Protein AF-A0A957CSG9-F1 (afdb_monomer_lite)

Foldseek 3Di:
DEEEADDPDPVSVVVVVVCVVVVHQYAYEYEDDAWDDPDPRYIYHHLQDLVSLLVVCVVVPAHAEYEYEPQVPPPDPVSVLSSVVSNVVSCVVSVRPDHHHYHYDHDPLDDPDPDDDDDVSNVVVVVVVPPDDPDD

pLDDT: mean 75.23, std 22.61, range [29.33, 98.12]

Structure (mmCIF, N/CA/C/O backbone):
data_AF-A0A957CSG9-F1
#
_entry.id   AF-A0A957CSG9-F1
#
loop_
_atom_site.group_PDB
_atom_site.id
_atom_site.type_symbol
_atom_site.label_atom_id
_atom_site.label_alt_id
_atom_site.label_comp_id
_atom_site.label_asym_id
_atom_site.label_entity_id
_atom_site.label_seq_id
_atom_site.pdbx_PDB_ins_code
_atom_site.Cartn_x
_atom_site.Cartn_y
_atom_site.Cartn_z
_atom_site.occupancy
_atom_site.B_iso_or_equiv
_atom_site.auth_seq_id
_atom_site.auth_comp_id
_atom_site.auth_asym_id
_atom_site.auth_atom_id
_atom_site.pdbx_PDB_model_num
ATOM 1 N N . GLN A 1 1 ? -8.680 0.274 10.010 1.00 87.00 1 GLN A N 1
ATOM 2 C CA . GLN A 1 1 ? -8.790 -0.198 8.613 1.00 87.00 1 GLN A CA 1
ATOM 3 C C . GLN A 1 1 ? -7.405 -0.481 8.049 1.00 87.00 1 GLN A C 1
ATOM 5 O O . GLN A 1 1 ? -6.465 0.231 8.410 1.00 87.00 1 GLN A O 1
ATOM 10 N N . TRP A 1 2 ? -7.280 -1.527 7.228 1.00 93.06 2 TRP A N 1
ATOM 11 C CA . TRP A 1 2 ? -6.054 -1.861 6.501 1.00 93.06 2 TRP A CA 1
ATOM 12 C C . TRP A 1 2 ? -6.103 -1.330 5.074 1.00 93.06 2 TRP A C 1
ATOM 14 O O . TRP A 1 2 ? -7.150 -1.376 4.429 1.00 93.06 2 TRP A O 1
ATOM 24 N N . LEU A 1 3 ? -4.952 -0.896 4.576 1.00 95.12 3 LEU A N 1
ATOM 25 C CA . LEU A 1 3 ? -4.745 -0.535 3.181 1.00 95.12 3 LEU A CA 1
ATOM 26 C C . LEU A 1 3 ? -3.643 -1.424 2.600 1.00 95.12 3 LEU A C 1
ATOM 28 O O . LEU A 1 3 ? -2.521 -1.437 3.106 1.00 95.12 3 LEU A O 1
ATOM 32 N N . LEU A 1 4 ? -3.963 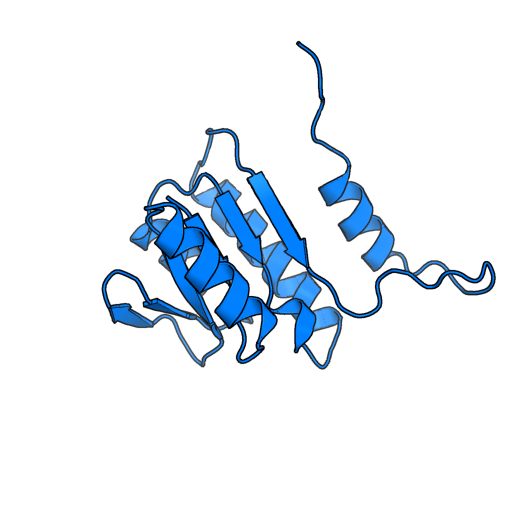-2.188 1.563 1.00 94.62 4 LEU A N 1
ATOM 33 C CA . LEU A 1 4 ? -3.043 -3.131 0.933 1.00 94.62 4 LEU A CA 1
ATOM 34 C C . LEU A 1 4 ? -2.741 -2.673 -0.493 1.00 94.62 4 LEU A C 1
ATOM 36 O O . LEU A 1 4 ? -3.603 -2.774 -1.356 1.00 94.62 4 LEU A O 1
ATOM 40 N N . PHE A 1 5 ? -1.523 -2.210 -0.765 1.00 94.00 5 PHE A N 1
ATOM 41 C CA . PHE A 1 5 ? -1.070 -1.973 -2.137 1.00 94.00 5 PHE A CA 1
ATOM 42 C C . PHE A 1 5 ? -0.636 -3.310 -2.736 1.00 94.00 5 PHE A C 1
ATOM 44 O O . PHE A 1 5 ? 0.463 -3.787 -2.447 1.00 94.00 5 PHE A O 1
ATOM 51 N N . ALA A 1 6 ? -1.524 -3.924 -3.515 1.00 91.88 6 ALA A N 1
ATOM 52 C CA . ALA A 1 6 ? -1.367 -5.263 -4.070 1.00 91.88 6 ALA A CA 1
ATOM 53 C C . ALA A 1 6 ? -0.926 -5.217 -5.534 1.00 91.88 6 ALA A C 1
ATOM 55 O O . ALA A 1 6 ? -1.384 -4.380 -6.316 1.00 91.88 6 ALA A O 1
ATOM 56 N N . ASP A 1 7 ? -0.054 -6.145 -5.900 1.00 85.19 7 ASP A N 1
ATOM 57 C CA . ASP A 1 7 ? 0.209 -6.516 -7.284 1.00 85.19 7 ASP A CA 1
ATOM 58 C C . ASP A 1 7 ? -0.463 -7.859 -7.618 1.00 85.19 7 ASP A C 1
ATOM 60 O O . ASP A 1 7 ? -1.253 -8.387 -6.835 1.00 85.19 7 ASP A O 1
ATOM 64 N N . GLU A 1 8 ? -0.174 -8.408 -8.797 1.00 83.50 8 GLU A N 1
ATOM 65 C CA . GLU A 1 8 ? -0.722 -9.691 -9.264 1.00 83.50 8 GLU A CA 1
ATOM 66 C C . GLU A 1 8 ? 0.018 -10.913 -8.676 1.00 83.50 8 GLU A C 1
ATOM 68 O O . GLU A 1 8 ? -0.090 -12.019 -9.199 1.00 83.50 8 GLU A O 1
ATOM 73 N N . SER A 1 9 ? 0.797 -10.742 -7.598 1.00 81.12 9 SER A N 1
ATOM 74 C CA . SER A 1 9 ? 1.580 -11.832 -7.011 1.00 81.12 9 SER A CA 1
ATOM 75 C C . SER A 1 9 ? 0.758 -12.769 -6.114 1.00 81.12 9 SER A C 1
ATOM 77 O O . SER A 1 9 ? -0.234 -12.393 -5.477 1.00 81.12 9 SER A O 1
ATOM 79 N N . GLU A 1 10 ? 1.240 -14.009 -5.977 1.00 82.94 10 GLU A N 1
ATOM 80 C CA . GLU A 1 10 ? 0.715 -14.972 -4.998 1.00 82.94 10 GLU A CA 1
ATOM 81 C C . GLU A 1 10 ? 0.871 -14.465 -3.558 1.00 82.94 10 GLU A C 1
ATOM 83 O O . GLU A 1 10 ? 0.015 -14.727 -2.715 1.00 82.94 10 GLU A O 1
ATOM 88 N N . LEU A 1 11 ? 1.918 -13.678 -3.278 1.00 81.69 11 LEU A N 1
ATOM 89 C CA . LEU A 1 11 ? 2.117 -13.062 -1.969 1.00 81.69 11 LEU A CA 1
ATOM 90 C C . LEU A 1 11 ? 0.990 -12.077 -1.644 1.00 81.69 11 LEU A C 1
ATOM 92 O O . LEU A 1 11 ? 0.442 -12.123 -0.544 1.00 81.69 11 LEU A O 1
ATOM 96 N N . ALA A 1 12 ? 0.630 -11.201 -2.585 1.00 84.38 12 ALA A N 1
ATOM 97 C CA . ALA A 1 12 ? -0.466 -10.260 -2.387 1.00 84.38 12 ALA A CA 1
ATOM 98 C C . ALA A 1 12 ? -1.797 -10.983 -2.159 1.00 84.38 12 ALA A C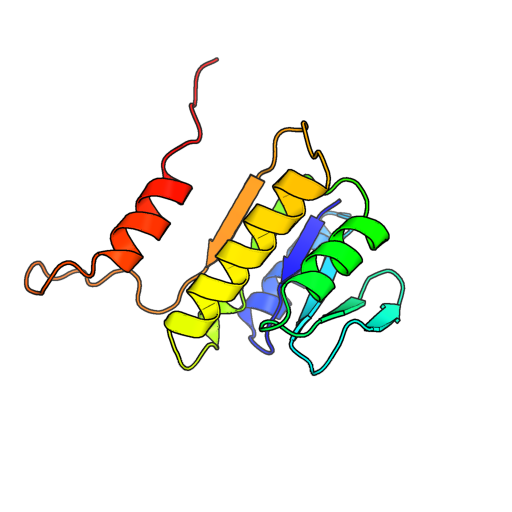 1
ATOM 100 O O . ALA A 1 12 ? -2.556 -10.612 -1.260 1.00 84.38 12 ALA A O 1
ATOM 101 N N . THR A 1 13 ? -2.028 -12.066 -2.904 1.00 87.44 13 THR A N 1
ATOM 102 C CA . THR A 1 13 ? -3.195 -12.937 -2.722 1.00 87.44 13 THR A CA 1
ATOM 103 C C . THR A 1 13 ? -3.213 -13.569 -1.326 1.00 87.44 13 THR A C 1
ATOM 105 O O . THR A 1 13 ? -4.225 -13.487 -0.630 1.00 87.44 13 THR A O 1
ATOM 108 N N . ALA A 1 14 ? -2.090 -14.134 -0.874 1.00 86.19 14 ALA A N 1
ATOM 109 C CA . ALA A 1 14 ? -1.976 -14.771 0.437 1.00 86.19 14 ALA A CA 1
ATOM 110 C C . ALA A 1 14 ? -2.153 -13.774 1.595 1.00 86.19 14 ALA A C 1
ATOM 112 O O . ALA A 1 14 ? -2.862 -14.061 2.559 1.00 86.19 14 ALA A O 1
ATOM 113 N N . VAL A 1 15 ? -1.559 -12.578 1.498 1.00 86.12 15 VAL A N 1
ATOM 114 C CA . VAL A 1 15 ? -1.717 -11.517 2.509 1.00 86.12 15 VAL A CA 1
ATOM 115 C C . VAL A 1 15 ? -3.171 -11.056 2.595 1.00 86.12 15 VAL A C 1
ATOM 117 O O . VAL A 1 15 ? -3.699 -10.921 3.700 1.00 86.12 15 VAL A O 1
ATOM 120 N N . LEU A 1 16 ? -3.836 -10.843 1.455 1.00 90.25 16 LEU A N 1
ATOM 121 C CA . LEU A 1 16 ? -5.247 -10.457 1.430 1.00 90.25 16 LEU A CA 1
ATOM 122 C C . LEU A 1 16 ? -6.129 -11.527 2.086 1.00 90.25 16 LEU A C 1
ATOM 124 O O . LEU A 1 16 ? -6.927 -11.196 2.963 1.00 90.25 16 LEU A O 1
ATOM 128 N N . GLN A 1 17 ? -5.947 -12.798 1.714 1.00 8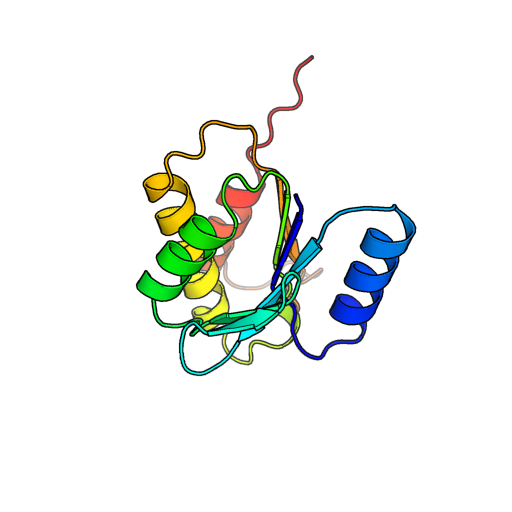7.25 17 GLN A N 1
ATOM 129 C CA . GLN A 1 17 ? -6.684 -13.920 2.301 1.00 87.25 17 GLN A CA 1
ATOM 130 C C . GLN A 1 17 ? -6.470 -14.013 3.814 1.00 87.25 17 GLN A C 1
ATOM 132 O O . GLN A 1 17 ? -7.436 -14.155 4.561 1.00 87.25 17 GLN A O 1
ATOM 137 N N . GLN A 1 18 ? -5.227 -13.877 4.281 1.00 86.62 18 GLN A N 1
ATOM 138 C CA . GLN A 1 18 ? -4.911 -13.927 5.706 1.00 86.62 18 GLN A CA 1
ATOM 139 C C . GLN A 1 18 ? -5.592 -12.793 6.484 1.00 86.62 18 GLN A C 1
ATOM 141 O O . GLN A 1 18 ? -6.120 -13.015 7.571 1.00 86.62 18 GLN A O 1
ATOM 146 N N . LEU A 1 19 ? -5.598 -11.570 5.946 1.00 88.44 19 LEU A N 1
ATOM 147 C CA . LEU A 1 19 ? -6.263 -10.438 6.593 1.00 88.44 19 LEU A CA 1
ATOM 148 C C . LEU A 1 19 ? -7.786 -10.621 6.634 1.00 88.44 19 LEU A C 1
ATOM 150 O O . LEU A 1 19 ? -8.405 -10.315 7.653 1.00 88.44 19 LEU A O 1
ATOM 154 N N . GLN A 1 20 ? -8.377 -11.161 5.566 1.00 89.31 20 GLN A N 1
ATOM 155 C CA . GLN A 1 20 ? -9.806 -11.480 5.513 1.00 89.31 20 GLN A CA 1
ATOM 156 C C . GLN A 1 20 ? -10.190 -12.575 6.516 1.00 89.31 20 GLN A C 1
ATOM 158 O O . GLN A 1 20 ? -11.197 -12.438 7.198 1.00 89.31 20 GLN A O 1
ATOM 163 N N . GLN A 1 21 ? -9.370 -13.622 6.667 1.00 87.62 21 GLN A N 1
ATOM 164 C CA . GLN A 1 21 ? -9.577 -14.680 7.669 1.00 87.62 21 GLN A CA 1
ATOM 165 C C . GLN A 1 21 ? -9.494 -14.174 9.116 1.00 87.62 21 GLN A C 1
ATOM 167 O O . GLN A 1 21 ? -10.033 -14.806 10.019 1.00 87.62 21 GLN A O 1
ATOM 172 N N . LEU A 1 22 ? -8.813 -13.050 9.343 1.00 88.38 22 LEU A N 1
ATOM 173 C CA . LEU A 1 22 ? -8.716 -12.379 10.641 1.00 88.38 22 LEU A CA 1
ATOM 174 C C . LEU A 1 22 ? -9.809 -11.310 10.838 1.00 88.38 22 LEU A C 1
ATOM 176 O O . LEU A 1 22 ? -9.636 -10.416 11.674 1.00 88.38 22 LEU A O 1
ATOM 180 N N . ASP A 1 23 ? -10.879 -11.355 10.037 1.00 92.19 23 ASP A N 1
ATOM 181 C CA . ASP A 1 23 ? -12.004 -10.410 10.035 1.00 92.19 23 ASP A CA 1
ATOM 182 C C . ASP A 1 23 ? -11.564 -8.936 9.951 1.00 92.19 23 ASP A C 1
ATOM 184 O O . ASP A 1 23 ? -12.191 -8.024 10.496 1.00 92.19 23 ASP A O 1
ATOM 188 N N . GLN A 1 24 ? -10.441 -8.672 9.275 1.00 90.56 24 GLN A N 1
ATOM 189 C CA . GLN A 1 24 ? -9.953 -7.313 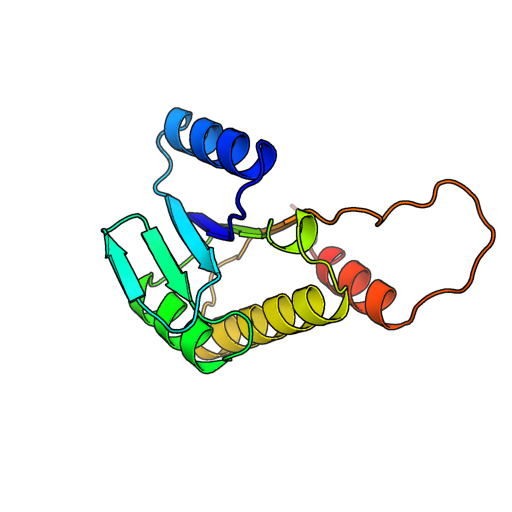9.084 1.00 90.56 24 GLN A CA 1
ATOM 190 C C . GLN A 1 24 ? -10.635 -6.667 7.877 1.00 90.56 24 GLN A C 1
ATOM 192 O O . GLN A 1 24 ? -10.672 -7.230 6.786 1.00 90.56 24 GLN A O 1
ATOM 197 N N . THR A 1 25 ? -11.093 -5.424 8.029 1.00 91.62 25 THR A N 1
ATOM 198 C CA . THR A 1 25 ? -11.514 -4.604 6.885 1.00 91.62 25 THR A CA 1
ATOM 199 C C . THR A 1 25 ? -10.285 -4.127 6.115 1.00 91.62 25 THR A C 1
ATOM 201 O O . THR A 1 25 ? -9.492 -3.330 6.637 1.00 91.62 25 THR A O 1
ATOM 204 N N . VAL A 1 26 ? -10.142 -4.606 4.879 1.00 94.00 26 VAL A N 1
ATOM 205 C CA . VAL A 1 26 ? -9.024 -4.292 3.982 1.00 94.00 26 VAL A CA 1
ATOM 206 C C . VAL A 1 26 ? -9.541 -3.578 2.740 1.00 94.00 26 VAL A C 1
ATOM 208 O O . VAL A 1 26 ? -10.441 -4.073 2.067 1.00 94.00 26 VAL A O 1
ATOM 211 N N . THR A 1 27 ? -8.936 -2.440 2.415 1.00 96.62 27 THR A N 1
ATOM 212 C CA . THR A 1 27 ? -9.055 -1.821 1.095 1.00 96.62 27 THR A CA 1
ATOM 213 C C . THR A 1 27 ? -7.807 -2.158 0.290 1.00 96.62 27 THR A C 1
ATOM 215 O O . THR A 1 27 ? -6.692 -1.825 0.691 1.00 96.62 27 THR A O 1
ATOM 218 N N . THR A 1 28 ? -7.991 -2.823 -0.843 1.00 96.50 28 THR A N 1
ATOM 219 C CA . THR A 1 28 ? -6.915 -3.203 -1.755 1.00 96.50 28 THR A CA 1
ATOM 220 C C . THR A 1 28 ? -6.731 -2.132 -2.825 1.00 96.50 28 THR A C 1
ATOM 222 O O . THR A 1 28 ? -7.699 -1.648 -3.411 1.00 96.50 28 THR A O 1
ATOM 225 N N . VAL A 1 29 ? -5.481 -1.761 -3.083 1.00 96.81 29 VAL A N 1
ATOM 226 C CA . VAL A 1 29 ? -5.080 -0.728 -4.035 1.00 96.81 29 VAL A CA 1
ATOM 227 C C . VAL A 1 29 ? -4.246 -1.367 -5.137 1.00 96.81 29 VAL A C 1
ATOM 229 O O . VAL A 1 29 ? -3.173 -1.909 -4.871 1.00 96.81 29 VAL A O 1
ATOM 232 N N . TYR A 1 30 ? -4.730 -1.277 -6.371 1.00 95.06 30 TYR A N 1
ATOM 233 C CA . TYR A 1 30 ? -4.044 -1.762 -7.567 1.00 95.06 30 TYR A CA 1
ATOM 234 C C . TYR A 1 30 ? -3.490 -0.603 -8.396 1.00 95.06 30 TYR A C 1
ATOM 236 O O . TYR A 1 30 ? -4.014 0.513 -8.373 1.00 95.06 30 TYR A O 1
ATOM 244 N N . ALA A 1 31 ? -2.408 -0.863 -9.125 1.00 92.44 31 ALA A N 1
ATOM 245 C CA . ALA A 1 31 ? -1.853 0.110 -10.053 1.00 92.44 31 ALA A CA 1
ATOM 246 C C . ALA A 1 31 ? -2.693 0.158 -11.339 1.00 92.44 31 ALA A C 1
ATOM 248 O O . ALA A 1 31 ? -3.016 -0.879 -11.910 1.00 92.44 31 ALA A O 1
ATOM 249 N N . GLY A 1 32 ? -2.993 1.362 -11.816 1.00 92.81 32 GLY A N 1
ATOM 250 C CA . GLY A 1 32 ? -3.635 1.609 -13.106 1.00 92.81 32 GLY A CA 1
ATOM 251 C C . GLY A 1 32 ? -3.318 3.011 -13.618 1.00 92.81 32 GLY A C 1
ATOM 252 O O . GLY A 1 32 ? -2.297 3.591 -13.244 1.00 92.81 32 GLY A O 1
ATOM 253 N N . ASP A 1 33 ? -4.185 3.553 -14.471 1.00 93.25 33 ASP A N 1
ATOM 254 C CA . ASP A 1 33 ? -3.916 4.816 -15.172 1.00 93.25 33 ASP A CA 1
ATOM 255 C C . ASP A 1 33 ? -4.401 6.067 -14.425 1.00 93.25 33 ASP A C 1
ATOM 257 O O . ASP A 1 33 ? -3.860 7.153 -14.642 1.00 93.25 33 ASP A O 1
ATOM 261 N N . HIS A 1 34 ? -5.409 5.933 -13.558 1.00 95.44 34 HIS A N 1
ATOM 262 C CA . HIS A 1 34 ? -5.997 7.025 -12.773 1.00 95.44 34 HIS A CA 1
ATOM 263 C C . HIS A 1 34 ? -6.768 6.490 -11.557 1.00 95.44 34 HIS A C 1
ATOM 265 O O . HIS A 1 34 ? -7.082 5.300 -11.486 1.00 95.44 34 HIS A O 1
ATOM 271 N N . PHE A 1 35 ? -7.100 7.380 -10.619 1.00 97.75 35 PHE A N 1
ATOM 272 C CA . PHE A 1 35 ? -7.932 7.069 -9.461 1.00 97.75 35 PHE A CA 1
ATOM 273 C C . PHE A 1 35 ? -9.325 6.571 -9.872 1.00 97.75 35 PHE A C 1
ATOM 275 O O . PHE A 1 35 ? -10.105 7.306 -10.480 1.00 97.75 35 PHE A O 1
ATOM 282 N N . GLN A 1 36 ? -9.661 5.351 -9.461 1.00 98.12 36 GLN A N 1
ATOM 283 C CA . GLN A 1 36 ? -10.960 4.728 -9.684 1.00 98.12 36 GLN A CA 1
ATOM 284 C C . GLN A 1 36 ? -11.350 3.864 -8.480 1.00 98.12 36 GLN A C 1
ATOM 286 O O . GLN A 1 36 ? -10.623 2.956 -8.083 1.00 98.12 36 GLN A O 1
ATOM 291 N N . VAL A 1 37 ? -12.542 4.096 -7.930 1.00 97.69 37 VAL A N 1
ATOM 292 C CA . VAL A 1 37 ? -13.150 3.203 -6.933 1.00 97.69 37 VAL A CA 1
ATOM 293 C C . VAL A 1 37 ? -13.885 2.096 -7.682 1.00 97.69 37 VAL A C 1
ATOM 295 O O . VAL A 1 37 ? -14.889 2.357 -8.341 1.00 97.69 37 VAL A O 1
ATOM 298 N N . VAL A 1 38 ? -13.377 0.866 -7.613 1.00 97.12 38 VAL A N 1
ATOM 299 C CA . VAL A 1 38 ? -14.013 -0.298 -8.252 1.00 97.12 38 VAL A CA 1
ATOM 300 C C . VAL A 1 38 ? -15.172 -0.787 -7.387 1.00 97.12 38 VAL A C 1
ATOM 302 O O . VAL A 1 38 ? -16.255 -1.073 -7.892 1.00 97.12 38 VAL A O 1
ATOM 305 N N . ASN A 1 39 ? -14.946 -0.873 -6.075 1.00 94.44 39 ASN A N 1
ATOM 306 C CA . ASN A 1 39 ? -15.950 -1.186 -5.061 1.00 94.44 39 ASN A CA 1
ATOM 307 C C . ASN A 1 39 ? -15.443 -0.759 -3.666 1.00 94.44 39 ASN A C 1
ATOM 309 O O . ASN A 1 39 ? -14.367 -0.179 -3.540 1.00 94.44 39 ASN A O 1
ATOM 313 N N . GLN A 1 40 ? -16.197 -1.076 -2.608 1.00 89.56 40 GLN A N 1
ATOM 314 C CA . GLN A 1 40 ? -15.868 -0.718 -1.216 1.00 89.56 40 GLN A CA 1
ATOM 315 C C . GLN A 1 40 ? -14.500 -1.231 -0.723 1.00 89.56 40 GLN A C 1
ATOM 317 O O . GLN A 1 40 ? -13.927 -0.660 0.202 1.00 89.56 40 GLN A O 1
ATOM 322 N N . HIS A 1 41 ? -13.971 -2.295 -1.328 1.00 93.44 41 HIS A N 1
ATOM 323 C CA . HIS A 1 41 ? -12.734 -2.961 -0.916 1.00 93.44 41 HIS A CA 1
ATOM 324 C C . HIS A 1 41 ? -11.635 -2.874 -1.979 1.00 93.44 41 HIS A C 1
ATOM 326 O O . HIS A 1 41 ? -10.556 -3.420 -1.769 1.00 93.44 41 HIS A O 1
ATOM 332 N N . GLN A 1 42 ? -11.877 -2.208 -3.111 1.00 96.69 42 GLN A N 1
ATOM 333 C CA . GLN A 1 42 ? -10.941 -2.187 -4.230 1.00 96.69 42 GLN A CA 1
ATOM 334 C C . GLN A 1 42 ? -10.889 -0.822 -4.908 1.00 96.69 42 GLN A C 1
ATOM 336 O O . GLN A 1 42 ? -11.896 -0.301 -5.392 1.00 96.69 42 GLN A O 1
ATOM 341 N N . ILE A 1 43 ? -9.676 -0.284 -4.994 1.00 97.94 43 ILE A N 1
ATOM 342 C CA . ILE A 1 43 ? -9.364 1.000 -5.615 1.00 97.94 43 ILE A CA 1
ATOM 343 C C . ILE A 1 43 ? -8.202 0.803 -6.590 1.00 97.94 43 ILE A C 1
ATOM 345 O O . ILE A 1 43 ? -7.296 0.008 -6.352 1.00 97.94 43 ILE A O 1
ATOM 349 N N . ILE A 1 44 ? -8.233 1.527 -7.699 1.00 97.06 44 ILE A N 1
ATOM 350 C CA . ILE A 1 44 ? -7.146 1.622 -8.670 1.00 97.06 44 ILE A CA 1
ATOM 351 C C . ILE A 1 44 ? -6.589 3.040 -8.594 1.00 97.06 44 ILE A C 1
ATOM 353 O O . ILE A 1 44 ? -7.368 3.986 -8.496 1.00 97.06 44 ILE A O 1
ATOM 357 N N . ILE A 1 45 ? -5.265 3.197 -8.626 1.00 96.69 45 ILE A N 1
ATOM 358 C CA . ILE A 1 45 ? -4.621 4.513 -8.711 1.00 96.69 45 ILE A CA 1
ATOM 359 C C . ILE A 1 45 ? -3.453 4.520 -9.690 1.00 96.69 45 ILE A C 1
ATOM 361 O O . ILE A 1 45 ? -2.793 3.498 -9.909 1.00 96.69 45 ILE A O 1
ATOM 365 N N . ASN A 1 46 ? -3.120 5.703 -10.199 1.00 94.06 46 ASN A N 1
ATOM 366 C CA . ASN A 1 46 ? -1.860 5.912 -10.885 1.00 94.06 46 ASN A CA 1
ATOM 367 C C . ASN A 1 46 ? -0.711 6.070 -9.886 1.00 94.06 46 ASN A C 1
ATOM 369 O O . ASN A 1 46 ? -0.544 7.099 -9.237 1.00 94.06 46 ASN A O 1
ATOM 373 N N . ARG A 1 47 ? 0.159 5.060 -9.833 1.00 90.25 47 ARG A N 1
ATOM 374 C CA . ARG A 1 47 ? 1.379 5.045 -9.004 1.00 90.25 47 ARG A CA 1
ATOM 375 C C . ARG A 1 47 ? 2.368 6.190 -9.280 1.00 90.25 47 ARG A C 1
ATOM 377 O O . ARG A 1 47 ? 3.292 6.397 -8.500 1.00 90.25 47 ARG A O 1
ATOM 384 N N . ARG A 1 48 ? 2.216 6.906 -10.399 1.00 90.06 48 ARG A N 1
ATOM 385 C CA . ARG A 1 48 ? 3.051 8.054 -10.790 1.00 90.06 48 ARG A CA 1
ATOM 386 C C . ARG A 1 48 ? 2.377 9.406 -10.542 1.00 90.06 48 ARG A C 1
ATOM 388 O O . ARG A 1 48 ? 3.044 10.420 -10.721 1.00 90.06 48 ARG A O 1
ATOM 395 N N . ASP A 1 49 ? 1.103 9.435 -10.148 1.00 94.19 49 ASP A N 1
ATOM 396 C CA . ASP A 1 49 ? 0.385 10.679 -9.861 1.00 94.19 49 ASP A CA 1
ATOM 397 C C . ASP A 1 49 ? 0.230 10.874 -8.343 1.00 94.19 49 ASP A C 1
ATOM 399 O O . ASP A 1 49 ? -0.566 10.174 -7.712 1.00 94.19 49 ASP A O 1
ATOM 403 N N . PRO A 1 50 ? 0.935 11.838 -7.721 1.00 94.56 50 PRO A N 1
ATOM 404 C CA . PRO A 1 50 ? 0.794 12.106 -6.291 1.00 94.56 50 PRO A CA 1
ATOM 405 C C . PRO A 1 50 ? -0.631 12.512 -5.881 1.00 94.56 50 PRO A C 1
ATOM 407 O O . PRO A 1 50 ? -1.014 12.311 -4.727 1.00 94.56 50 PRO A O 1
ATOM 410 N N . ASN A 1 51 ? -1.440 13.065 -6.791 1.00 96.81 51 ASN A N 1
ATOM 411 C CA . ASN A 1 51 ? -2.816 13.456 -6.481 1.00 96.81 51 ASN A CA 1
ATOM 412 C C . ASN A 1 51 ? -3.728 12.249 -6.274 1.00 96.81 51 ASN A C 1
ATOM 414 O O . ASN A 1 51 ? -4.671 12.328 -5.485 1.00 96.81 51 ASN A O 1
ATOM 418 N N . ASP A 1 52 ? -3.444 11.125 -6.928 1.00 97.62 52 ASP A N 1
ATOM 419 C CA . ASP A 1 52 ? -4.239 9.919 -6.737 1.00 97.62 52 ASP A CA 1
ATOM 420 C C . ASP A 1 52 ? -4.038 9.318 -5.336 1.00 97.62 52 ASP A C 1
ATOM 422 O O . ASP A 1 52 ? -4.988 8.792 -4.762 1.00 97.62 52 ASP A O 1
ATOM 426 N N . TYR A 1 53 ? -2.857 9.477 -4.725 1.00 96.00 53 TYR A N 1
ATOM 427 C CA . TYR A 1 53 ? -2.627 9.102 -3.321 1.00 96.00 53 TYR A CA 1
ATOM 428 C C . TYR A 1 53 ? -3.421 9.987 -2.356 1.00 96.00 53 TYR A C 1
ATOM 430 O O . TYR A 1 53 ? -3.951 9.502 -1.358 1.00 96.00 53 TYR A O 1
ATOM 438 N N . VAL A 1 54 ? -3.548 11.283 -2.661 1.00 95.44 54 VAL A N 1
ATOM 439 C CA . VAL A 1 54 ? -4.387 12.198 -1.872 1.00 95.44 54 VAL A CA 1
ATOM 440 C C . VAL A 1 54 ? -5.856 11.786 -1.970 1.00 95.44 54 VAL A C 1
ATOM 442 O O . VAL A 1 54 ? -6.515 11.646 -0.942 1.00 95.44 54 VAL A O 1
ATOM 445 N N . ARG A 1 55 ? -6.359 11.530 -3.185 1.00 96.44 55 ARG A N 1
ATOM 446 C CA . ARG A 1 55 ? -7.738 11.059 -3.409 1.00 96.44 55 ARG A CA 1
ATOM 447 C C . ARG A 1 55 ? -8.009 9.725 -2.721 1.00 96.44 55 ARG A C 1
ATOM 449 O O . ARG A 1 55 ? -9.070 9.555 -2.128 1.00 96.44 55 ARG A O 1
ATOM 456 N N . LEU A 1 56 ? -7.039 8.810 -2.756 1.00 96.12 56 LEU A N 1
ATOM 457 C CA . LEU A 1 56 ? -7.096 7.537 -2.047 1.00 96.12 56 LEU A CA 1
ATOM 458 C C . LEU A 1 56 ? -7.333 7.742 -0.554 1.00 96.12 56 LEU A C 1
ATOM 460 O O . LEU A 1 56 ? -8.315 7.226 -0.033 1.00 96.12 56 LEU A O 1
ATOM 464 N N . LEU A 1 57 ? -6.487 8.526 0.116 1.00 93.12 57 LEU A N 1
ATOM 465 C CA . LEU A 1 57 ? -6.607 8.733 1.560 1.00 93.12 57 LEU A CA 1
ATOM 466 C C . LEU A 1 57 ? -7.854 9.536 1.944 1.00 93.12 57 LEU A C 1
ATOM 468 O O . LEU A 1 57 ? -8.466 9.257 2.972 1.00 93.12 57 LEU A O 1
ATOM 472 N N . GLN A 1 58 ? -8.283 10.479 1.101 1.00 92.31 58 GLN A N 1
ATOM 473 C CA . GLN A 1 58 ? -9.560 11.179 1.277 1.00 92.31 58 GLN A CA 1
ATOM 474 C C . GLN A 1 58 ? -10.758 10.226 1.199 1.00 92.31 58 GLN A C 1
ATOM 476 O O . GLN A 1 58 ? -11.717 10.392 1.947 1.00 92.31 58 GLN A O 1
ATOM 481 N N . HIS A 1 59 ? -10.708 9.229 0.311 1.00 92.88 59 HIS A N 1
ATOM 482 C CA . HIS A 1 59 ? -11.768 8.234 0.173 1.00 92.88 59 HIS A CA 1
ATOM 483 C C . HIS A 1 59 ? -11.748 7.195 1.301 1.00 92.88 59 HIS A C 1
ATOM 485 O O . HIS A 1 59 ? -12.803 6.818 1.804 1.00 92.88 59 HIS A O 1
ATOM 491 N N . THR A 1 60 ? -10.565 6.721 1.704 1.00 90.12 60 THR A N 1
ATOM 492 C CA . THR A 1 60 ? -10.435 5.677 2.733 1.00 90.12 60 THR A CA 1
ATOM 493 C C . THR A 1 60 ? -10.570 6.206 4.157 1.00 90.12 60 THR A C 1
ATOM 495 O O . THR A 1 60 ? -10.814 5.418 5.065 1.00 90.12 60 THR A O 1
ATOM 498 N N . GLY A 1 61 ? -10.395 7.512 4.378 1.00 85.75 61 GLY A N 1
ATOM 499 C CA . GLY A 1 61 ? -10.352 8.095 5.717 1.00 85.75 61 GLY A CA 1
ATOM 500 C C . GLY A 1 61 ? -9.123 7.635 6.509 1.00 85.75 61 GLY A C 1
ATOM 501 O O . GLY A 1 61 ? -8.053 7.399 5.942 1.00 85.75 61 GLY A O 1
ATOM 502 N N . THR A 1 62 ? -9.265 7.508 7.831 1.00 82.88 62 THR A N 1
ATOM 503 C CA . THR A 1 62 ? -8.161 7.155 8.736 1.00 82.88 62 THR A CA 1
ATOM 504 C C . THR A 1 62 ? -7.679 5.718 8.528 1.00 82.88 62 THR A C 1
ATOM 506 O O . THR A 1 62 ? -8.340 4.740 8.894 1.00 82.88 62 THR A O 1
ATOM 509 N N . VAL A 1 63 ? -6.462 5.584 8.002 1.00 83.81 63 VAL A N 1
ATOM 510 C CA . VAL A 1 63 ? -5.766 4.303 7.843 1.00 83.81 63 VAL A CA 1
ATOM 511 C C . VAL A 1 63 ? -4.744 4.136 8.962 1.00 83.81 63 VAL A C 1
ATOM 513 O O . VAL A 1 63 ? -3.941 5.028 9.218 1.00 83.81 63 VAL A O 1
ATOM 516 N N . GLN A 1 64 ? -4.754 2.972 9.614 1.00 83.44 64 GLN A N 1
ATOM 517 C CA . GLN A 1 64 ? -3.851 2.667 10.737 1.00 83.44 64 GLN A CA 1
ATOM 518 C C . GLN A 1 64 ? -2.761 1.664 10.360 1.00 83.44 64 GLN A C 1
ATOM 520 O O . GLN A 1 64 ? -1.729 1.572 11.022 1.00 83.44 64 GLN A O 1
ATOM 525 N N . LYS A 1 65 ? -3.008 0.858 9.324 1.00 89.50 65 LYS A N 1
ATOM 526 C CA . LYS A 1 65 ? -2.119 -0.228 8.917 1.00 89.50 65 LYS A CA 1
ATOM 527 C C . LYS A 1 65 ? -2.044 -0.273 7.401 1.00 89.50 65 LYS A C 1
ATOM 529 O O . LYS A 1 65 ? -3.073 -0.387 6.738 1.00 89.50 65 LYS A O 1
ATOM 534 N N . ILE A 1 66 ? -0.834 -0.181 6.871 1.00 91.69 66 ILE A N 1
ATOM 535 C CA . ILE A 1 66 ? -0.561 -0.222 5.440 1.00 91.69 66 ILE A CA 1
ATOM 536 C C . ILE A 1 66 ? 0.404 -1.366 5.163 1.00 91.69 66 ILE A C 1
ATOM 538 O O . ILE A 1 66 ? 1.422 -1.494 5.842 1.00 91.69 66 ILE A O 1
ATOM 542 N N . VAL A 1 67 ? 0.100 -2.169 4.149 1.00 90.94 67 VAL A N 1
ATOM 543 C CA . VAL A 1 67 ? 1.036 -3.135 3.571 1.00 90.94 67 VAL A CA 1
ATOM 544 C C . VAL A 1 67 ? 1.287 -2.739 2.124 1.00 90.94 67 VAL A C 1
ATOM 546 O O . VAL A 1 67 ? 0.343 -2.581 1.351 1.00 90.94 67 VAL A O 1
ATOM 549 N N . HIS A 1 68 ? 2.553 -2.555 1.758 1.00 90.31 68 HIS A N 1
ATOM 550 C CA . HIS A 1 68 ? 2.957 -2.137 0.421 1.00 90.31 68 HI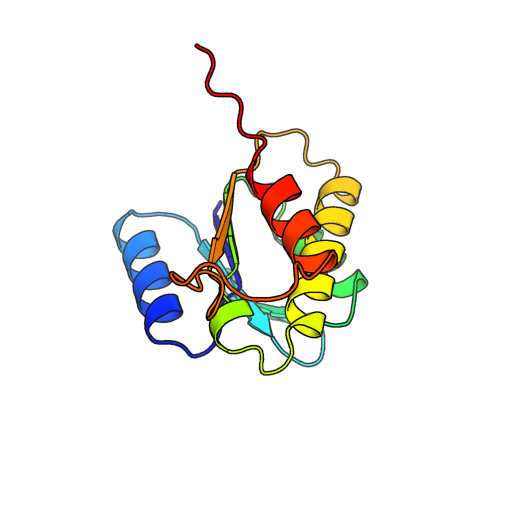S A CA 1
ATOM 551 C C . HIS A 1 68 ? 3.740 -3.245 -0.285 1.00 90.31 68 HIS A C 1
ATOM 553 O O . HIS A 1 68 ? 4.864 -3.560 0.110 1.00 90.31 68 HIS A O 1
ATOM 559 N N . LEU A 1 69 ? 3.111 -3.869 -1.289 1.00 86.69 69 LEU A N 1
ATOM 560 C CA . LEU A 1 69 ? 3.650 -5.017 -2.030 1.00 86.69 69 LEU A CA 1
ATOM 561 C C . LEU A 1 69 ? 3.987 -4.696 -3.488 1.00 86.69 69 LEU A C 1
ATOM 563 O O . LEU A 1 69 ? 4.533 -5.545 -4.179 1.00 86.69 69 LEU A O 1
ATOM 567 N N . TRP A 1 70 ? 3.739 -3.476 -3.975 1.00 83.94 70 TRP A N 1
ATOM 568 C CA . TRP A 1 70 ? 4.086 -3.115 -5.360 1.00 83.94 70 TRP A CA 1
ATOM 569 C C . TRP A 1 70 ? 5.585 -3.195 -5.661 1.00 83.94 70 TRP A C 1
ATOM 571 O O . TRP A 1 70 ? 5.982 -3.220 -6.824 1.00 83.94 70 TRP A O 1
ATOM 581 N N . SER A 1 71 ? 6.429 -3.245 -4.633 1.00 65.69 71 SER A N 1
ATOM 582 C CA . SER A 1 71 ? 7.864 -3.489 -4.750 1.00 65.69 71 SER A CA 1
ATOM 583 C C . SER A 1 71 ? 8.255 -4.922 -5.106 1.00 65.69 71 SER A C 1
ATOM 585 O O . SER A 1 71 ? 9.440 -5.158 -5.329 1.00 65.69 71 SER A O 1
ATOM 587 N N . VAL A 1 72 ? 7.311 -5.865 -5.156 1.00 58.59 72 VAL A N 1
ATOM 588 C CA . VAL A 1 72 ? 7.580 -7.269 -5.511 1.00 58.59 72 VAL A CA 1
ATOM 589 C C . VAL A 1 72 ? 7.583 -7.479 -7.029 1.00 58.59 72 VAL A C 1
ATOM 591 O O . VAL A 1 72 ? 8.339 -8.303 -7.535 1.00 58.59 72 VAL A O 1
ATOM 594 N N . THR A 1 73 ? 6.809 -6.689 -7.777 1.00 53.09 73 THR A N 1
ATOM 595 C CA . THR A 1 73 ? 6.715 -6.769 -9.250 1.00 53.09 73 THR A CA 1
ATOM 596 C C . THR A 1 73 ? 7.227 -5.524 -9.983 1.00 53.09 73 THR A C 1
ATOM 598 O O . THR A 1 73 ? 7.265 -5.501 -11.216 1.00 53.09 73 THR A O 1
ATOM 601 N N . ALA A 1 74 ? 7.642 -4.465 -9.275 1.00 55.25 74 ALA A N 1
ATOM 602 C CA . ALA A 1 74 ? 8.183 -3.264 -9.908 1.00 55.25 74 ALA A CA 1
ATOM 603 C C . ALA A 1 74 ? 9.529 -3.540 -10.606 1.00 55.25 74 ALA A C 1
ATOM 605 O O . ALA A 1 74 ? 10.575 -3.633 -9.974 1.00 55.25 74 ALA A O 1
ATOM 606 N N . VAL A 1 75 ? 9.499 -3.565 -11.940 1.00 51.91 75 VAL A N 1
ATOM 607 C CA . VAL A 1 75 ? 10.662 -3.755 -12.834 1.00 51.91 75 VAL A CA 1
ATOM 608 C C . VAL A 1 75 ? 11.734 -2.652 -12.689 1.00 51.91 75 VAL A C 1
ATOM 610 O O . VAL A 1 75 ? 12.850 -2.805 -13.175 1.00 51.91 75 VAL A O 1
ATOM 613 N N . ALA A 1 76 ? 11.416 -1.532 -12.023 1.00 59.50 76 ALA A N 1
ATOM 614 C CA . ALA A 1 76 ? 12.333 -0.417 -11.784 1.00 59.50 76 ALA A CA 1
ATOM 615 C C . ALA A 1 76 ? 12.254 0.073 -10.327 1.00 59.50 76 ALA A C 1
ATOM 617 O O . ALA A 1 76 ? 11.202 0.551 -9.888 1.00 59.50 76 ALA A O 1
ATOM 618 N N . GLU A 1 77 ? 13.385 0.030 -9.610 1.00 59.25 77 GLU A N 1
ATOM 619 C CA . GLU A 1 77 ? 13.522 0.459 -8.204 1.00 59.25 77 GLU A CA 1
ATOM 620 C C . GLU A 1 77 ? 12.992 1.889 -7.970 1.00 59.25 77 GLU A C 1
ATOM 622 O O . GLU A 1 77 ? 12.342 2.179 -6.963 1.00 59.25 77 GLU A O 1
ATOM 627 N N . THR A 1 78 ? 13.158 2.768 -8.961 1.00 63.12 78 THR A N 1
ATOM 628 C CA . THR A 1 78 ? 12.683 4.157 -8.950 1.00 63.12 78 THR A CA 1
ATOM 629 C C . THR A 1 78 ? 11.162 4.274 -8.798 1.00 63.12 78 THR A C 1
ATOM 631 O O . THR A 1 78 ? 10.671 5.183 -8.130 1.00 63.12 78 THR A O 1
ATOM 634 N N . SER A 1 79 ? 10.386 3.346 -9.372 1.00 68.81 79 SER A N 1
ATOM 635 C CA . SER A 1 79 ? 8.920 3.389 -9.278 1.00 68.81 79 SER A CA 1
ATOM 636 C C . SER A 1 79 ? 8.421 3.049 -7.873 1.00 68.81 79 SER A C 1
ATOM 638 O O . SER A 1 79 ? 7.384 3.565 -7.458 1.00 68.81 79 SER A O 1
ATOM 640 N N . CYS A 1 80 ? 9.145 2.198 -7.139 1.00 72.44 80 CYS A N 1
ATOM 641 C CA . CYS A 1 80 ? 8.833 1.898 -5.745 1.00 72.44 80 CYS A CA 1
ATOM 642 C C . CYS A 1 80 ? 9.114 3.111 -4.854 1.00 72.44 80 CYS A C 1
ATOM 644 O O . CYS A 1 80 ? 8.285 3.466 -4.017 1.00 72.44 80 CYS A O 1
ATOM 646 N N . PHE A 1 81 ? 10.267 3.756 -5.055 1.00 77.44 81 PHE A N 1
ATOM 647 C CA . PHE A 1 81 ? 10.651 4.938 -4.289 1.00 77.44 81 PHE A CA 1
ATOM 648 C C . PHE A 1 81 ? 9.598 6.046 -4.401 1.00 77.44 81 PHE A C 1
ATOM 650 O O . PHE A 1 81 ? 9.106 6.529 -3.383 1.00 77.44 81 PHE A O 1
ATOM 657 N N . PHE A 1 82 ? 9.187 6.391 -5.626 1.00 83.31 82 PHE A N 1
ATOM 658 C CA . PHE A 1 82 ? 8.171 7.423 -5.832 1.00 83.31 82 PHE A CA 1
ATOM 659 C C . PHE A 1 82 ? 6.810 7.037 -5.253 1.00 83.31 82 PHE A C 1
ATOM 661 O O . PHE A 1 82 ? 6.164 7.881 -4.640 1.00 83.31 82 PHE A O 1
ATOM 668 N N . SER A 1 83 ? 6.403 5.766 -5.348 1.00 87.06 83 SER A N 1
ATOM 669 C CA . SER A 1 83 ? 5.145 5.340 -4.731 1.00 87.06 83 SER A CA 1
ATOM 670 C C . SER A 1 83 ? 5.141 5.529 -3.215 1.00 87.06 83 SER A C 1
ATOM 672 O O . SER A 1 83 ? 4.104 5.881 -2.659 1.00 87.06 83 SER A O 1
ATOM 674 N N . LEU A 1 84 ? 6.253 5.240 -2.538 1.00 87.50 84 LEU A N 1
ATOM 675 C CA . LEU A 1 84 ? 6.352 5.420 -1.091 1.00 87.50 84 LEU A CA 1
ATOM 676 C C . LEU A 1 84 ? 6.447 6.900 -0.729 1.00 87.50 84 LEU A C 1
ATOM 678 O O . LEU A 1 84 ? 5.779 7.339 0.201 1.00 87.50 84 LEU A O 1
ATOM 682 N N . LEU A 1 85 ? 7.204 7.683 -1.501 1.00 88.31 85 LEU A N 1
ATOM 683 C CA . LEU A 1 85 ? 7.295 9.131 -1.330 1.00 88.31 85 LEU A CA 1
ATOM 684 C C . LEU A 1 85 ? 5.914 9.794 -1.419 1.00 88.31 85 LEU A C 1
ATOM 686 O O . LEU A 1 85 ? 5.545 10.572 -0.541 1.00 88.31 85 LEU A O 1
ATOM 690 N N . TYR A 1 86 ? 5.140 9.477 -2.458 1.00 93.19 86 TYR A N 1
ATOM 691 C CA . TYR A 1 86 ? 3.812 10.055 -2.661 1.00 93.19 86 TYR A CA 1
ATOM 692 C C . TYR A 1 86 ? 2.811 9.593 -1.604 1.00 93.19 86 TYR A C 1
ATOM 694 O O . TYR A 1 86 ? 2.003 10.400 -1.145 1.00 93.19 86 TYR A O 1
ATOM 702 N N . LEU A 1 87 ? 2.903 8.338 -1.154 1.00 91.31 87 LEU A N 1
ATOM 703 C CA . LEU A 1 87 ? 2.105 7.844 -0.036 1.00 91.31 87 LEU A CA 1
ATOM 704 C C . LEU A 1 87 ? 2.397 8.623 1.254 1.00 91.31 87 LEU A C 1
ATOM 706 O O . LEU A 1 87 ? 1.461 9.100 1.892 1.00 91.31 87 LEU A O 1
ATOM 710 N N . THR A 1 88 ? 3.670 8.797 1.617 1.00 87.62 88 THR A N 1
ATOM 711 C CA . THR A 1 88 ? 4.066 9.548 2.820 1.00 87.62 88 THR A CA 1
ATOM 712 C C . THR A 1 88 ? 3.584 10.996 2.757 1.00 87.62 88 THR A C 1
ATOM 714 O O . THR A 1 88 ? 2.946 11.468 3.694 1.00 87.62 88 THR A O 1
ATOM 717 N N . GLN A 1 89 ? 3.783 11.679 1.626 1.00 89.69 89 GLN A N 1
ATOM 718 C CA . GLN A 1 89 ? 3.299 13.053 1.436 1.00 89.69 89 GLN A CA 1
ATOM 719 C C . GLN A 1 89 ? 1.774 13.159 1.550 1.00 89.69 89 GLN A C 1
ATOM 721 O O . GLN A 1 89 ? 1.248 14.142 2.074 1.00 89.69 89 GLN A O 1
ATOM 726 N N . ALA A 1 90 ? 1.041 12.171 1.035 1.00 91.44 90 ALA A N 1
ATOM 727 C CA . ALA A 1 90 ? -0.410 12.153 1.131 1.00 91.44 90 ALA A CA 1
ATOM 728 C C . ALA A 1 90 ? -0.880 11.907 2.576 1.00 91.44 90 ALA A C 1
ATOM 730 O O . ALA A 1 90 ? -1.834 12.550 3.009 1.00 91.44 90 ALA A O 1
ATOM 731 N N . LEU A 1 91 ? -0.201 11.036 3.332 1.00 88.88 91 LEU A N 1
ATOM 732 C CA . LEU A 1 91 ? -0.494 10.774 4.748 1.00 88.88 91 LEU A CA 1
ATOM 733 C C . LEU A 1 91 ? -0.286 12.020 5.614 1.00 88.88 91 LEU A C 1
ATOM 735 O O . LEU A 1 91 ? -1.141 12.335 6.441 1.00 88.88 91 LEU A O 1
ATOM 739 N N . GLU A 1 92 ? 0.803 12.756 5.378 1.00 85.25 92 GLU A N 1
ATOM 740 C CA . GLU A 1 92 ? 1.067 14.040 6.038 1.00 85.25 92 GLU A CA 1
ATOM 741 C C . GLU A 1 92 ? -0.036 15.062 5.729 1.00 85.25 92 GLU A C 1
ATOM 743 O O . GLU A 1 92 ? -0.588 15.683 6.636 1.00 85.25 92 GLU A O 1
ATOM 748 N N . LYS A 1 93 ? -0.422 15.196 4.451 1.00 86.44 93 LYS A N 1
ATOM 749 C CA . LYS A 1 93 ? -1.504 16.101 4.021 1.00 86.44 93 LYS A CA 1
ATOM 750 C C . LYS A 1 93 ? -2.871 15.720 4.580 1.00 86.44 93 LYS A C 1
ATOM 752 O O . LYS A 1 93 ? -3.689 16.604 4.817 1.00 86.44 93 LYS A O 1
ATOM 757 N N . ALA A 1 94 ? -3.128 14.428 4.764 1.00 83.81 94 ALA A N 1
ATOM 758 C CA . ALA A 1 94 ? -4.364 13.938 5.362 1.00 83.81 94 ALA A CA 1
ATOM 759 C C . ALA A 1 94 ? -4.460 14.264 6.863 1.00 83.81 94 ALA A C 1
ATOM 761 O O . ALA A 1 94 ? -5.519 14.062 7.452 1.00 83.81 94 ALA A O 1
ATOM 762 N N . GLY A 1 95 ? -3.383 14.767 7.483 1.00 75.62 95 GLY A N 1
ATOM 763 C CA . GLY A 1 95 ? -3.358 15.087 8.906 1.00 75.62 95 GLY A CA 1
ATOM 764 C C . GLY A 1 95 ? -3.524 13.846 9.776 1.00 75.62 95 GLY A C 1
ATOM 765 O O . GLY A 1 95 ? -4.122 13.929 10.844 1.00 75.62 95 GLY A O 1
ATOM 766 N N . ASN A 1 96 ? -3.049 12.686 9.307 1.00 67.19 96 ASN A N 1
ATOM 767 C CA . ASN A 1 96 ? -3.172 11.441 10.052 1.00 67.19 96 ASN A CA 1
ATOM 768 C C . ASN A 1 96 ? -2.252 11.493 11.283 1.00 67.19 96 ASN A C 1
ATOM 770 O O . ASN A 1 96 ? -1.051 11.259 11.182 1.00 67.19 96 ASN A O 1
ATOM 774 N N . THR A 1 97 ? -2.810 11.863 12.436 1.00 62.44 97 THR A N 1
ATOM 775 C CA . THR A 1 97 ? -2.089 11.978 13.715 1.00 62.44 97 THR A CA 1
ATOM 776 C C . THR A 1 97 ? -2.022 10.662 14.484 1.00 62.44 97 THR A C 1
ATOM 778 O O . THR A 1 97 ? -1.315 10.574 15.487 1.00 62.44 97 THR A O 1
ATOM 781 N N . ASP A 1 98 ? -2.769 9.651 14.040 1.00 68.56 98 ASP A N 1
ATOM 782 C CA . ASP A 1 98 ? -2.827 8.356 14.703 1.00 68.56 98 ASP A CA 1
ATOM 783 C C . ASP A 1 98 ? -1.576 7.512 14.404 1.00 68.56 98 ASP A C 1
ATOM 785 O O . ASP A 1 98 ? -0.988 7.626 13.323 1.00 68.56 98 ASP A O 1
ATOM 789 N N . PRO A 1 99 ? -1.170 6.611 15.321 1.00 73.56 99 PRO A N 1
ATOM 790 C CA . PRO A 1 99 ? -0.049 5.709 15.089 1.00 73.56 99 PRO A CA 1
ATOM 791 C C . PRO A 1 99 ? -0.269 4.843 13.841 1.00 73.56 99 PRO A C 1
ATOM 793 O O . PRO A 1 99 ? -1.085 3.917 13.831 1.00 73.56 99 PRO A O 1
ATOM 796 N N . LEU A 1 100 ? 0.500 5.123 12.791 1.00 82.19 100 LEU A N 1
ATOM 797 C CA . LEU A 1 100 ? 0.483 4.382 11.537 1.00 82.19 100 LEU A CA 1
ATOM 798 C C . LEU A 1 100 ? 1.519 3.255 11.564 1.00 82.19 100 LEU A C 1
ATOM 800 O O . LEU A 1 100 ? 2.701 3.489 11.809 1.00 82.19 100 LEU A O 1
ATOM 804 N N . ARG A 1 101 ? 1.103 2.028 11.237 1.00 82.44 101 ARG A N 1
ATOM 805 C CA . ARG A 1 101 ? 2.025 0.916 10.961 1.00 82.44 101 ARG A CA 1
ATOM 806 C C . ARG A 1 101 ? 2.145 0.697 9.459 1.00 82.44 101 ARG A C 1
ATOM 808 O O . ARG A 1 101 ? 1.159 0.352 8.813 1.00 82.44 101 ARG A O 1
ATOM 815 N N . LEU A 1 102 ? 3.351 0.851 8.922 1.00 83.81 102 LEU A N 1
ATOM 816 C CA . LEU A 1 102 ? 3.660 0.617 7.512 1.00 83.81 102 LEU A CA 1
ATOM 817 C C . LEU A 1 102 ? 4.590 -0.595 7.374 1.00 83.81 102 LEU A C 1
ATOM 819 O O . LEU A 1 102 ? 5.703 -0.587 7.891 1.00 83.81 102 LEU A O 1
ATOM 823 N N . GLY A 1 103 ? 4.129 -1.635 6.680 1.00 81.19 103 GLY A N 1
ATOM 824 C CA . GLY A 1 103 ? 4.942 -2.771 6.249 1.00 81.19 103 GLY A CA 1
ATOM 825 C C . GLY A 1 103 ? 5.234 -2.680 4.753 1.00 81.19 103 GLY A C 1
ATOM 826 O O . GLY A 1 103 ? 4.316 -2.480 3.962 1.00 81.19 103 GLY A O 1
ATOM 827 N N . ILE A 1 104 ? 6.496 -2.834 4.357 1.00 79.19 104 ILE A N 1
ATOM 828 C CA . ILE A 1 104 ? 6.940 -2.772 2.956 1.00 79.19 104 ILE A CA 1
ATOM 829 C C . ILE A 1 104 ? 7.642 -4.089 2.630 1.00 79.19 104 ILE A C 1
ATOM 831 O O . ILE A 1 104 ? 8.522 -4.509 3.381 1.00 79.19 104 ILE A O 1
ATOM 835 N N . VAL A 1 105 ? 7.274 -4.735 1.521 1.00 73.88 105 VAL A N 1
ATOM 836 C CA . VAL A 1 105 ? 7.914 -5.985 1.080 1.00 73.88 105 VAL A CA 1
ATOM 837 C C . VAL A 1 105 ? 8.621 -5.774 -0.246 1.00 73.88 105 VAL A C 1
ATOM 839 O O . VAL A 1 105 ? 7.976 -5.59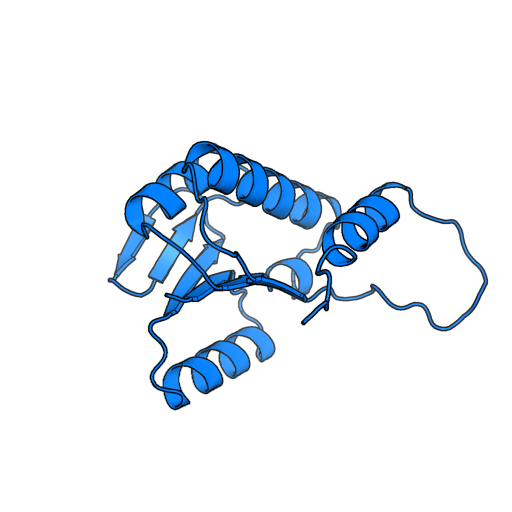6 -1.274 1.00 73.88 105 VAL A O 1
ATOM 842 N N . THR A 1 106 ? 9.949 -5.817 -0.243 1.00 63.59 106 THR A N 1
ATOM 843 C CA . THR A 1 106 ? 10.781 -5.583 -1.429 1.00 63.59 106 THR A CA 1
ATOM 844 C C . THR A 1 106 ? 11.456 -6.871 -1.902 1.00 63.59 106 THR A C 1
ATOM 846 O O . THR A 1 106 ? 11.948 -7.664 -1.098 1.00 63.59 106 THR A O 1
ATOM 849 N N . THR A 1 107 ? 11.527 -7.089 -3.217 1.00 55.38 107 THR A N 1
ATOM 850 C CA . THR A 1 107 ? 12.372 -8.143 -3.803 1.00 55.38 107 THR A CA 1
ATOM 851 C C . THR A 1 107 ? 13.782 -7.601 -4.046 1.00 55.38 107 THR A C 1
ATOM 853 O O . THR A 1 107 ? 13.940 -6.552 -4.663 1.00 55.38 107 THR A O 1
ATOM 856 N N . GLY A 1 108 ? 14.818 -8.301 -3.562 1.00 48.44 108 GLY A N 1
ATOM 857 C CA . GLY A 1 108 ? 16.230 -7.934 -3.786 1.00 48.44 108 GLY A CA 1
ATOM 858 C C . GLY A 1 108 ? 16.898 -7.071 -2.703 1.00 48.44 108 GLY A C 1
ATOM 859 O O . GLY A 1 108 ? 17.963 -6.507 -2.948 1.00 48.44 108 GLY A O 1
ATOM 860 N N . SER A 1 109 ? 16.321 -6.964 -1.499 1.00 45.34 109 SER A N 1
ATOM 861 C CA . SER A 1 109 ? 16.844 -6.092 -0.428 1.00 45.34 109 SER A CA 1
ATOM 862 C C . SER A 1 109 ? 17.732 -6.778 0.624 1.00 45.34 109 SER A C 1
ATOM 864 O O . SER A 1 109 ? 18.077 -6.156 1.628 1.00 45.34 109 SER A O 1
ATOM 866 N N . ALA A 1 110 ? 18.155 -8.023 0.394 1.00 33.75 110 ALA A N 1
ATOM 867 C CA . ALA A 1 110 ? 19.202 -8.663 1.185 1.00 33.75 110 ALA A CA 1
ATOM 868 C C . ALA A 1 110 ? 20.197 -9.371 0.260 1.00 33.75 110 ALA A C 1
ATOM 870 O O . ALA A 1 110 ? 19.980 -10.507 -0.154 1.00 33.75 110 ALA A O 1
ATOM 871 N N . ASN A 1 111 ? 21.301 -8.692 -0.057 1.00 35.84 111 ASN A N 1
ATOM 872 C CA . ASN A 1 111 ? 22.500 -9.374 -0.523 1.00 35.84 111 ASN A CA 1
ATOM 873 C C . ASN A 1 111 ? 23.262 -9.844 0.723 1.00 35.84 111 ASN A C 1
ATOM 875 O O . ASN A 1 111 ? 23.887 -9.043 1.419 1.00 35.84 111 ASN A O 1
ATOM 879 N N . VAL A 1 112 ? 23.161 -11.132 1.049 1.00 41.06 112 VAL A N 1
ATOM 880 C CA . VAL A 1 112 ? 23.953 -11.764 2.114 1.00 41.06 112 VAL A CA 1
ATOM 881 C C . VAL A 1 112 ? 25.330 -12.109 1.542 1.00 41.06 112 VAL A C 1
ATOM 883 O O . VAL A 1 112 ? 25.675 -13.274 1.393 1.00 41.06 112 VAL A O 1
ATOM 886 N N . SER A 1 113 ? 26.096 -11.098 1.128 1.00 32.94 113 SER A N 1
ATOM 887 C CA . SER A 1 113 ? 27.514 -11.207 0.756 1.00 32.94 113 SER A CA 1
ATOM 888 C C . SER A 1 113 ? 28.123 -9.804 0.713 1.00 32.94 113 SER A C 1
ATOM 890 O O . SER A 1 113 ? 27.707 -8.952 -0.067 1.00 32.94 113 SER A O 1
ATOM 892 N N . GLY A 1 114 ? 29.060 -9.546 1.628 1.00 40.31 114 GLY A N 1
ATOM 893 C CA . GLY A 1 114 ? 29.570 -8.224 2.007 1.00 40.31 114 GLY A CA 1
ATOM 894 C C . GLY A 1 114 ? 30.499 -7.533 1.007 1.00 40.31 114 GLY A C 1
ATOM 895 O O . GLY A 1 114 ? 31.541 -7.031 1.415 1.00 40.31 114 GLY A O 1
ATOM 896 N N . THR A 1 115 ? 30.142 -7.473 -0.273 1.00 36.75 115 THR A N 1
ATOM 897 C CA . THR A 1 115 ? 30.911 -6.748 -1.294 1.00 36.75 115 THR A CA 1
ATOM 898 C C . THR A 1 115 ? 29.989 -6.230 -2.397 1.00 36.75 115 THR A C 1
ATOM 900 O O . THR A 1 115 ? 29.868 -6.879 -3.426 1.00 36.75 115 THR A O 1
ATOM 903 N N . ASP A 1 116 ? 29.303 -5.100 -2.190 1.00 34.03 116 ASP A N 1
ATOM 904 C CA . ASP A 1 116 ? 29.215 -4.052 -3.223 1.00 34.03 116 ASP A CA 1
ATOM 905 C C . ASP A 1 116 ? 28.459 -2.785 -2.788 1.00 34.03 116 ASP A C 1
ATOM 907 O O . ASP A 1 116 ? 27.701 -2.778 -1.818 1.00 34.03 116 ASP A O 1
ATOM 911 N N . ARG A 1 117 ? 28.745 -1.698 -3.522 1.00 37.50 117 ARG A N 1
ATOM 912 C CA . ARG A 1 117 ? 28.389 -0.281 -3.295 1.00 37.50 117 ARG A CA 1
ATOM 913 C C . ARG A 1 117 ? 27.036 -0.039 -2.616 1.00 37.50 117 ARG A C 1
ATOM 915 O O . ARG A 1 117 ? 25.973 -0.373 -3.132 1.00 37.50 117 ARG A O 1
ATOM 922 N N . VAL A 1 118 ? 27.103 0.714 -1.518 1.00 36.31 118 VAL A N 1
ATOM 923 C CA . VAL A 1 118 ? 25.959 1.337 -0.844 1.00 36.31 118 VAL A CA 1
ATOM 924 C C . VAL A 1 118 ? 25.240 2.272 -1.824 1.00 36.31 118 VAL A C 1
ATOM 926 O O . VAL A 1 118 ? 25.796 3.289 -2.238 1.00 36.31 118 VAL A O 1
ATOM 929 N N . VAL A 1 119 ? 24.005 1.929 -2.196 1.00 36.56 119 VAL A N 1
ATOM 930 C CA . VAL A 1 119 ? 23.107 2.812 -2.955 1.00 36.56 119 VAL A CA 1
ATOM 931 C C . VAL A 1 119 ? 22.448 3.780 -1.959 1.00 36.56 119 VAL A C 1
ATOM 933 O O . VAL A 1 119 ? 21.721 3.316 -1.075 1.00 36.56 119 VAL A O 1
ATOM 936 N N . PRO A 1 120 ? 22.670 5.105 -2.064 1.00 36.00 120 PRO A N 1
ATOM 937 C CA . PRO A 1 120 ? 22.179 6.090 -1.089 1.00 36.00 120 PRO A CA 1
ATOM 938 C C . PRO A 1 120 ? 20.656 6.057 -0.891 1.00 36.00 120 PRO A C 1
ATOM 940 O O . PRO A 1 120 ? 20.153 6.257 0.211 1.00 36.00 120 PRO A O 1
ATOM 943 N N . GLU A 1 121 ? 19.915 5.733 -1.947 1.00 39.44 121 GLU A N 1
ATOM 944 C CA . GLU A 1 121 ? 18.448 5.703 -1.959 1.00 39.44 121 GLU A CA 1
ATOM 945 C C . GLU A 1 121 ? 17.877 4.515 -1.157 1.00 39.44 121 GLU A C 1
ATOM 947 O O . GLU A 1 121 ? 16.801 4.618 -0.566 1.00 39.44 121 GLU A O 1
ATOM 952 N N . LYS A 1 122 ? 18.641 3.417 -1.025 1.00 33.72 122 LYS A N 1
ATOM 953 C CA . LYS A 1 122 ? 18.299 2.261 -0.172 1.00 33.72 122 LYS A CA 1
ATOM 954 C C . LYS A 1 122 ? 18.564 2.537 1.312 1.00 33.72 122 LYS A C 1
ATOM 956 O O . LYS A 1 122 ? 17.858 2.009 2.171 1.00 33.72 122 LYS A O 1
ATOM 961 N N . ALA A 1 123 ? 19.519 3.418 1.625 1.00 36.47 123 ALA A N 1
ATOM 962 C CA . ALA A 1 123 ? 19.733 3.899 2.991 1.00 36.47 123 ALA A CA 1
ATOM 963 C C . ALA A 1 123 ? 18.553 4.758 3.485 1.00 36.47 123 ALA A C 1
ATOM 965 O O . ALA A 1 123 ? 18.238 4.725 4.673 1.00 36.47 123 ALA A O 1
ATOM 966 N N . LEU A 1 124 ? 17.850 5.452 2.579 1.00 37.06 124 LEU A N 1
ATOM 967 C CA . LEU A 1 124 ? 16.650 6.232 2.903 1.00 37.06 124 LEU A CA 1
ATOM 968 C C . LEU A 1 124 ? 15.466 5.332 3.305 1.00 37.06 124 LEU A C 1
ATOM 970 O O . LEU A 1 124 ? 14.779 5.603 4.287 1.00 37.06 124 LEU A O 1
ATOM 974 N N . LEU A 1 125 ? 15.276 4.222 2.586 1.00 35.84 125 LEU A N 1
ATOM 975 C CA . LEU A 1 125 ? 14.258 3.203 2.872 1.00 35.84 125 LEU A CA 1
ATOM 976 C C . LEU A 1 125 ? 14.509 2.476 4.203 1.00 35.84 125 LEU A C 1
ATOM 978 O O . LEU A 1 125 ? 13.579 2.273 4.983 1.00 35.84 125 LEU A O 1
ATOM 982 N N . LEU A 1 126 ? 15.770 2.142 4.503 1.00 36.56 126 LEU A N 1
ATOM 983 C CA . LEU A 1 126 ? 16.156 1.558 5.794 1.00 36.56 126 LEU A CA 1
ATOM 984 C C . LEU A 1 126 ? 16.096 2.574 6.946 1.00 36.56 126 LEU A C 1
ATOM 986 O O . LEU A 1 126 ? 15.775 2.192 8.070 1.00 36.56 126 LEU A O 1
ATOM 990 N N . GLY A 1 127 ? 16.356 3.857 6.674 1.00 33.19 127 GLY A N 1
ATOM 991 C CA . GLY A 1 127 ? 16.174 4.952 7.630 1.00 33.19 127 GLY A CA 1
ATOM 992 C C . GLY A 1 127 ? 14.705 5.173 8.001 1.00 33.19 127 GLY A C 1
ATOM 993 O O . GLY A 1 127 ? 14.397 5.334 9.178 1.00 33.19 127 GLY A O 1
ATOM 994 N N . ALA A 1 128 ? 13.792 5.082 7.027 1.00 37.31 128 ALA A N 1
ATOM 995 C CA . ALA A 1 128 ? 12.348 5.198 7.248 1.00 37.31 128 ALA A CA 1
ATOM 996 C C . ALA A 1 128 ? 11.746 3.991 7.999 1.00 37.31 128 ALA A C 1
ATOM 998 O O . ALA A 1 128 ? 10.791 4.152 8.753 1.00 37.31 128 ALA A O 1
ATOM 999 N N . CYS A 1 129 ? 12.325 2.792 7.851 1.00 38.88 129 CYS A N 1
ATOM 1000 C CA . CYS A 1 129 ? 11.866 1.579 8.546 1.00 38.88 129 CYS A CA 1
ATOM 1001 C C . CYS A 1 129 ? 12.449 1.403 9.964 1.00 38.88 129 CYS A C 1
ATOM 1003 O O . CYS A 1 129 ? 12.013 0.510 10.689 1.00 38.88 129 CYS A O 1
ATOM 1005 N N . ARG A 1 130 ? 13.440 2.210 10.377 1.00 32.00 130 ARG A N 1
ATOM 1006 C CA . ARG A 1 130 ? 14.134 2.057 11.673 1.00 32.00 130 ARG A CA 1
ATOM 1007 C C . ARG A 1 130 ? 13.546 2.857 12.834 1.00 32.00 130 ARG A C 1
ATOM 1009 O O . ARG A 1 130 ? 14.071 2.753 13.939 1.00 32.00 130 ARG A O 1
ATOM 1016 N N . VAL A 1 131 ? 12.468 3.611 12.631 1.00 34.19 131 VAL A N 1
ATOM 1017 C CA . VAL A 1 131 ? 11.848 4.399 13.706 1.00 34.19 131 VAL A CA 1
ATOM 1018 C C . VAL A 1 131 ? 10.491 3.808 14.076 1.00 34.19 131 VAL A C 1
ATOM 1020 O O . VAL A 1 131 ? 9.438 4.328 13.730 1.00 34.19 131 VAL A O 1
ATOM 1023 N N . ILE A 1 132 ? 10.528 2.696 14.806 1.00 33.88 132 ILE A N 1
ATOM 1024 C CA . ILE A 1 132 ? 9.467 2.352 15.753 1.00 33.88 132 ILE A CA 1
ATOM 1025 C C . ILE A 1 132 ? 10.171 2.246 17.106 1.00 33.88 132 ILE A C 1
ATOM 1027 O O . ILE A 1 132 ? 10.861 1.249 17.333 1.00 33.88 132 ILE A O 1
ATOM 1031 N N . PRO A 1 133 ? 10.084 3.254 17.991 1.00 30.17 133 PRO A N 1
ATOM 1032 C CA . PRO A 1 133 ? 10.575 3.083 19.346 1.00 30.17 133 PRO A CA 1
ATOM 1033 C C . PRO A 1 133 ? 9.691 2.036 20.036 1.00 30.17 133 PRO A C 1
ATOM 1035 O O . PRO A 1 133 ? 8.491 2.234 20.213 1.00 30.17 133 PRO A O 1
ATOM 1038 N N . GLN A 1 134 ? 10.283 0.892 20.381 1.00 36.50 134 GLN A N 1
ATOM 1039 C CA . GLN A 1 134 ? 9.794 0.092 21.494 1.00 36.50 134 GLN A CA 1
ATOM 1040 C C . GLN A 1 134 ? 10.304 0.757 22.762 1.00 36.50 134 GLN A C 1
ATOM 1042 O O . GLN A 1 134 ? 11.452 0.527 23.112 1.00 36.50 134 GLN A O 1
ATOM 1047 N N . GLU A 1 135 ? 9.465 1.531 23.438 1.00 29.33 135 GLU A N 1
ATOM 1048 C CA . GLU A 1 135 ? 9.538 1.657 24.893 1.00 29.33 135 GLU A CA 1
ATOM 1049 C C . GLU A 1 135 ? 8.119 1.686 25.468 1.00 29.33 135 GLU A C 1
ATOM 1051 O O . GLU A 1 135 ? 7.149 1.984 24.768 1.00 29.33 135 GLU A O 1
ATOM 1056 N N . SER A 1 136 ? 8.046 1.182 26.696 1.00 38.53 136 SER A N 1
ATOM 1057 C CA . SER A 1 136 ? 6.877 0.651 27.404 1.00 38.53 136 SER A CA 1
ATOM 1058 C C . SER A 1 136 ? 6.000 1.722 28.039 1.00 38.53 136 SER A C 1
ATOM 1060 O O . SER A 1 136 ? 6.526 2.816 28.331 1.00 38.53 136 SER A O 1
#

Secondary structure (DSSP, 8-state):
-EEEE--SSHHHHHHHHHHHHTT--EEEEEE-SS-EEEETTEEEE-TT-HHHHHHHHHHH----EEEE-TTTT-SSHHHHHHHHHHHHHHHHHTT--S--EEEE--TT----SS-S---HHHHHHHHHHT------

Radius of gyration: 15.31 Å; chains: 1; bounding box: 47×31×43 Å

Sequence (136 aa):
QWLLFADESELATAVLQQLQQLDQTVTTVYAGDHFQVVNQHQIIINRRDPNDYVRLLQHTGTVQKIVHLWSVTAVAETSCFFSLLYLTQALEKAGNTDPLRLGIVTTGSANVSGTDRVVPEKALLLGACRVIPQES